Protein AF-A0A5R8P140-F1 (afdb_monomer)

Nearest PDB structures (foldseek):
  8t10-assembly1_D  TM=3.578E-01  e=8.236E-01  Rattus norvegicus
  2fic-assembly3_B  TM=3.566E-01  e=7.784E+00  Homo sapiens
  3g6b-assembly1_B  TM=2.907E-01  e=5.690E+00  Thermotoga maritima
  7a0g-assembly1_III  TM=2.523E-01  e=4.617E+00  Serratia marcescens
  3g67-assembly1_B  TM=2.955E-01  e=6.655E+00  Thermotoga maritima

Mean predicted aligned error: 9.86 Å

Foldseek 3Di:
DPPDDPVRVVLVCLVLVVVLVVLLVVLVVQQPPQDPNDRVNVVSLVVSVVSVVVVCVVCVVVLVVLVCVVVVPPDDDVVSVVLCVLVVQLVVLSVQLVVLSVVVVVVDPVSVVSNVVSSVSNVVSVVVNCVVCVVVNVVSVVSVVCVVDVDD

Solvent-accessible surface area (backbone atoms only — not comparable to full-atom values): 8356 Å² total; per-residue (Å²): 132,88,77,72,50,73,68,54,55,56,58,72,53,40,54,55,59,60,48,52,52,49,44,56,51,50,32,65,76,26,68,84,42,54,72,92,80,45,55,47,25,61,55,46,45,51,54,45,52,52,51,50,51,54,50,48,62,72,40,42,72,57,52,55,52,52,52,50,48,63,73,63,68,59,79,63,57,69,67,59,48,54,50,50,51,46,56,47,50,31,50,52,25,46,51,47,28,52,53,25,45,54,43,33,71,75,66,42,77,76,23,53,67,49,23,54,52,24,45,53,51,27,51,53,35,44,50,54,44,46,65,78,37,42,71,59,51,55,49,36,51,52,55,44,52,46,71,77,48,83,81,129

Structure (mmCIF, N/CA/C/O backbone):
data_AF-A0A5R8P140-F1
#
_entry.id   AF-A0A5R8P140-F1
#
loop_
_atom_site.group_PDB
_atom_site.id
_atom_site.type_symbol
_atom_site.label_atom_id
_atom_site.label_alt_id
_atom_site.label_comp_id
_atom_site.label_asym_id
_atom_site.label_entity_id
_atom_site.label_seq_id
_atom_site.pdbx_PDB_ins_code
_atom_site.Cartn_x
_atom_site.Cartn_y
_atom_site.Cartn_z
_atom_site.occupancy
_atom_site.B_iso_or_equiv
_atom_site.auth_seq_id
_atom_site.auth_comp_id
_atom_site.auth_asym_id
_atom_site.auth_atom_id
_atom_site.pdbx_PDB_model_num
ATOM 1 N N . MET A 1 1 ? -26.861 -23.636 9.616 1.00 37.09 1 MET A N 1
ATOM 2 C CA . MET A 1 1 ? -25.741 -22.761 9.199 1.00 37.09 1 MET A CA 1
ATOM 3 C C . MET A 1 1 ? -25.428 -21.810 10.346 1.00 37.09 1 MET A C 1
ATOM 5 O O . MET A 1 1 ? -26.204 -20.900 10.598 1.00 37.09 1 MET A O 1
ATOM 9 N N . VAL A 1 2 ? -24.368 -22.076 11.116 1.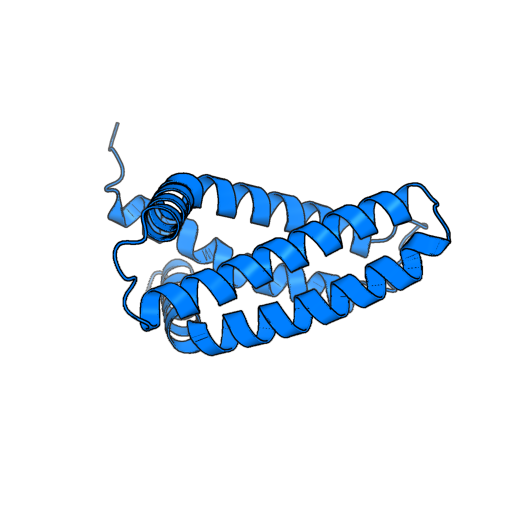00 44.00 2 VAL A N 1
ATOM 10 C CA . VAL A 1 2 ? -23.987 -21.244 12.269 1.00 44.00 2 VAL A CA 1
ATOM 11 C C . VAL A 1 2 ? -23.388 -19.945 11.733 1.00 44.00 2 VAL A C 1
ATOM 13 O O . VAL A 1 2 ? -22.256 -19.919 11.257 1.00 44.00 2 VAL A O 1
ATOM 16 N N . GLY A 1 3 ? -24.186 -18.878 11.726 1.00 42.41 3 GLY A N 1
ATOM 17 C CA . GLY A 1 3 ? -23.737 -17.550 11.328 1.00 42.41 3 GLY A CA 1
ATOM 18 C C . GLY A 1 3 ? -22.690 -17.050 12.316 1.00 42.41 3 GLY A C 1
ATOM 19 O O . GLY A 1 3 ? -23.006 -16.778 13.473 1.00 42.41 3 GLY A O 1
ATOM 20 N N . ASN A 1 4 ? -21.438 -16.940 11.869 1.00 42.34 4 ASN A N 1
ATOM 21 C CA . ASN A 1 4 ? -20.374 -16.359 12.678 1.00 42.34 4 ASN A CA 1
ATOM 22 C C . ASN A 1 4 ? -20.795 -14.959 13.138 1.00 42.34 4 ASN A C 1
ATOM 24 O O . ASN A 1 4 ? -21.086 -14.082 12.322 1.00 42.34 4 ASN A O 1
ATOM 28 N N . SER A 1 5 ? -20.777 -14.737 14.452 1.00 52.22 5 SER A N 1
ATOM 29 C CA . SER A 1 5 ? -20.957 -13.407 15.033 1.00 52.22 5 SER A CA 1
ATOM 30 C C . SER A 1 5 ? -19.984 -12.415 14.369 1.00 52.22 5 SER A C 1
ATOM 32 O O . SER A 1 5 ? -18.820 -12.763 14.145 1.00 52.22 5 SER A O 1
ATOM 34 N N . PRO A 1 6 ? -20.377 -11.156 14.097 1.00 53.34 6 PRO A N 1
ATOM 35 C CA . PRO A 1 6 ? -19.486 -10.146 13.514 1.00 53.34 6 PRO A CA 1
ATOM 36 C C . PRO A 1 6 ? -18.194 -9.927 14.326 1.00 53.34 6 PRO A C 1
ATOM 38 O O . PRO A 1 6 ? -17.186 -9.477 13.779 1.00 53.34 6 PRO A O 1
ATOM 41 N N . LYS A 1 7 ? -18.177 -10.294 15.619 1.00 48.78 7 LYS A N 1
ATOM 42 C CA . LYS A 1 7 ? -16.954 -10.344 16.439 1.00 48.78 7 LYS A CA 1
ATOM 43 C C . LYS A 1 7 ? -16.020 -11.500 16.044 1.00 48.78 7 LYS A C 1
ATOM 45 O O . LYS A 1 7 ? -14.812 -11.290 15.975 1.00 48.78 7 LYS A O 1
ATOM 50 N N . GLN A 1 8 ? -16.558 -12.681 15.735 1.00 50.47 8 GLN A N 1
ATOM 51 C CA . GLN A 1 8 ? -15.793 -13.849 15.278 1.00 50.47 8 GLN A CA 1
ATOM 52 C C . GLN A 1 8 ? -15.241 -13.663 13.857 1.00 50.47 8 GLN A C 1
ATOM 54 O O . GLN A 1 8 ? -14.094 -14.020 13.603 1.00 50.47 8 GLN A O 1
ATOM 59 N N . ALA A 1 9 ? -15.995 -13.022 12.956 1.00 51.31 9 ALA A N 1
ATOM 60 C CA . ALA A 1 9 ? -15.500 -12.659 11.623 1.00 51.31 9 ALA A CA 1
ATOM 61 C C . ALA A 1 9 ? -14.309 -11.678 11.697 1.00 51.31 9 ALA A C 1
ATOM 63 O O . ALA A 1 9 ? -13.293 -11.875 11.032 1.00 51.31 9 ALA A O 1
ATOM 64 N N . LYS A 1 10 ? -14.379 -10.675 12.587 1.00 51.81 10 LYS A N 1
ATOM 65 C CA . LYS A 1 10 ? -13.269 -9.738 12.849 1.00 51.81 10 LYS A CA 1
ATOM 66 C C . LYS A 1 10 ? -12.040 -10.397 13.478 1.00 51.81 10 LYS A C 1
ATOM 68 O O . LYS A 1 10 ? -10.921 -9.977 13.191 1.00 51.81 10 LYS A O 1
ATOM 73 N N . ALA A 1 11 ? -12.232 -11.389 14.348 1.00 54.09 11 ALA A N 1
ATOM 74 C CA . ALA A 1 11 ? -11.133 -12.159 14.929 1.00 54.09 11 ALA A CA 1
ATOM 75 C C . ALA A 1 11 ? -10.435 -13.026 13.865 1.00 54.09 11 ALA A C 1
ATOM 77 O O . ALA A 1 11 ? -9.205 -13.085 13.834 1.00 54.09 11 ALA A O 1
ATOM 78 N N . ARG A 1 12 ? -11.206 -13.603 12.933 1.00 57.53 12 ARG A N 1
ATOM 79 C CA . ARG A 1 12 ? -10.713 -14.441 11.829 1.00 57.53 12 ARG A CA 1
ATOM 80 C C . ARG A 1 12 ? -9.825 -13.725 10.813 1.00 57.53 12 ARG A C 1
ATOM 82 O O . ARG A 1 12 ? -9.076 -14.414 10.142 1.00 57.53 12 ARG A O 1
ATOM 89 N N . LEU A 1 13 ? -9.875 -12.396 10.697 1.00 61.56 13 LEU A N 1
ATOM 90 C CA . LEU A 1 13 ? -8.996 -11.617 9.805 1.00 61.56 13 LEU A CA 1
ATOM 91 C C . LEU A 1 13 ? -7.858 -10.893 10.547 1.00 61.56 13 LEU A C 1
ATOM 93 O O . LEU A 1 13 ? -7.097 -10.141 9.943 1.00 61.56 13 LEU A O 1
ATOM 97 N N . SER A 1 14 ? -7.701 -11.102 11.858 1.00 66.75 14 SER A N 1
ATOM 98 C CA . SER A 1 14 ? -6.637 -10.443 12.632 1.00 66.75 14 SER A CA 1
ATOM 99 C C . SER A 1 14 ? -5.216 -10.840 12.197 1.00 66.75 14 SER A C 1
ATOM 101 O O . SER A 1 14 ? -4.301 -10.033 12.361 1.00 66.75 14 SER A O 1
ATOM 103 N N . TRP A 1 15 ? -5.052 -12.018 11.581 1.00 68.44 15 TRP A N 1
ATOM 104 C CA . TRP A 1 15 ? -3.783 -12.531 11.047 1.00 68.44 15 TRP A CA 1
ATOM 105 C C . TRP A 1 15 ? -3.310 -11.811 9.777 1.00 68.44 15 TRP A C 1
ATOM 107 O O . TRP A 1 15 ? -2.118 -11.821 9.485 1.00 68.44 15 TRP A O 1
ATOM 117 N N . ILE A 1 16 ? -4.207 -11.137 9.048 1.00 74.25 16 ILE A N 1
ATOM 118 C CA . ILE A 1 16 ? -3.854 -10.407 7.821 1.00 74.25 16 ILE A CA 1
ATOM 119 C C . ILE A 1 16 ? -2.861 -9.273 8.117 1.00 74.25 16 ILE A C 1
ATOM 121 O O . ILE A 1 16 ? -1.986 -8.992 7.306 1.00 74.25 16 ILE A O 1
ATOM 125 N N . TYR A 1 17 ? -2.937 -8.654 9.298 1.00 75.06 17 TYR A N 1
ATOM 126 C CA . TYR A 1 17 ? -2.021 -7.579 9.695 1.00 75.06 17 TYR A CA 1
ATOM 127 C C . TYR A 1 17 ? -0.564 -8.053 9.863 1.00 75.06 17 TYR A C 1
ATOM 129 O O . TYR A 1 17 ? 0.309 -7.476 9.214 1.00 75.06 17 TYR A O 1
ATOM 137 N N . PRO A 1 18 ? -0.257 -9.075 10.692 1.00 77.00 18 PRO A N 1
ATOM 138 C CA . PRO A 1 18 ? 1.097 -9.615 10.754 1.00 77.00 18 PRO A CA 1
ATOM 139 C C . PRO A 1 18 ? 1.517 -10.301 9.448 1.00 77.00 18 PRO A C 1
ATOM 141 O O . PRO A 1 18 ? 2.684 -10.204 9.094 1.00 77.00 18 PRO A O 1
ATOM 144 N N . ALA A 1 19 ? 0.599 -10.922 8.696 1.00 79.56 19 ALA A N 1
ATOM 145 C CA . ALA A 1 19 ? 0.926 -11.512 7.396 1.00 79.56 19 ALA A CA 1
ATOM 146 C C . ALA A 1 19 ? 1.382 -10.460 6.374 1.00 79.56 19 ALA A C 1
ATOM 148 O O . ALA A 1 19 ? 2.411 -10.649 5.738 1.00 79.56 19 ALA A O 1
ATOM 149 N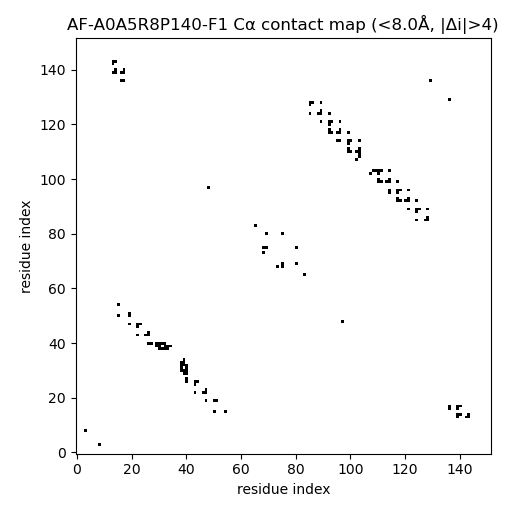 N . MET A 1 20 ? 0.685 -9.322 6.262 1.00 81.31 20 MET A N 1
ATOM 150 C CA . MET A 1 20 ? 1.118 -8.217 5.397 1.00 81.31 20 MET A CA 1
ATOM 151 C C . MET A 1 20 ? 2.473 -7.645 5.827 1.00 81.31 20 MET A C 1
ATOM 153 O O . MET A 1 20 ? 3.286 -7.316 4.972 1.00 81.31 20 MET A O 1
ATOM 157 N N . LEU A 1 21 ? 2.750 -7.562 7.134 1.00 82.44 21 LEU A N 1
ATOM 158 C CA . LEU A 1 21 ? 4.068 -7.144 7.621 1.00 82.44 21 LEU A CA 1
ATOM 159 C C . LEU A 1 21 ? 5.169 -8.122 7.193 1.00 82.44 21 LEU A C 1
ATOM 161 O O . LEU A 1 21 ? 6.210 -7.693 6.709 1.00 82.44 21 LEU A O 1
ATOM 165 N N . VAL A 1 22 ? 4.934 -9.426 7.355 1.00 83.56 22 VAL A N 1
ATOM 166 C CA . VAL A 1 22 ? 5.880 -10.464 6.926 1.00 83.56 22 VAL A CA 1
ATOM 167 C C . VAL A 1 22 ? 6.085 -10.419 5.416 1.00 83.56 22 VAL A C 1
ATOM 169 O O . VAL A 1 22 ? 7.225 -10.494 4.979 1.00 83.56 22 VAL A O 1
ATOM 172 N N . LEU A 1 23 ? 5.020 -10.238 4.630 1.00 82.44 23 LEU A N 1
ATOM 173 C CA . LEU A 1 23 ? 5.111 -10.112 3.175 1.00 82.44 23 LEU A CA 1
ATOM 174 C C . LEU A 1 23 ? 5.950 -8.901 2.762 1.00 82.44 23 LEU A C 1
ATOM 176 O O . LEU A 1 23 ? 6.832 -9.060 1.934 1.00 82.44 23 LEU A O 1
ATOM 180 N N . VAL A 1 24 ? 5.743 -7.728 3.372 1.00 81.38 24 VAL A N 1
ATOM 181 C CA . VAL A 1 24 ? 6.569 -6.535 3.099 1.00 81.38 24 VAL A CA 1
ATOM 182 C C . VAL A 1 24 ? 8.039 -6.791 3.431 1.00 81.38 24 VAL A C 1
ATOM 184 O O . VAL A 1 24 ? 8.914 -6.420 2.658 1.00 81.38 24 VAL A O 1
ATOM 187 N N . LEU A 1 25 ? 8.331 -7.426 4.569 1.00 84.12 25 LEU A N 1
ATOM 188 C CA . LEU A 1 25 ? 9.711 -7.743 4.939 1.00 84.12 25 LEU A CA 1
ATOM 189 C C . LEU A 1 25 ? 10.330 -8.755 3.971 1.00 84.12 25 LEU A C 1
ATOM 191 O O . LEU A 1 25 ? 11.434 -8.528 3.489 1.00 84.12 25 LEU A O 1
ATOM 195 N N . ALA A 1 26 ? 9.618 -9.838 3.659 1.00 80.44 26 ALA A N 1
ATOM 196 C CA . ALA A 1 26 ? 10.070 -10.849 2.710 1.00 80.44 26 ALA A CA 1
ATOM 197 C C . ALA A 1 26 ? 10.352 -10.233 1.334 1.00 80.44 26 ALA A C 1
ATOM 199 O O . ALA A 1 26 ? 11.394 -10.506 0.750 1.00 80.44 26 ALA A O 1
ATOM 200 N N . ASP A 1 27 ? 9.468 -9.356 0.860 1.00 80.00 27 ASP A N 1
ATOM 201 C CA . ASP A 1 27 ? 9.601 -8.675 -0.425 1.00 80.00 27 ASP A CA 1
ATOM 202 C C . ASP A 1 27 ? 10.871 -7.816 -0.508 1.00 80.00 27 ASP A C 1
ATOM 204 O O . ASP A 1 27 ? 11.563 -7.841 -1.522 1.00 80.00 27 ASP A O 1
ATOM 208 N N . LEU A 1 28 ? 11.227 -7.125 0.584 1.00 78.44 28 LEU A N 1
ATOM 209 C CA . LEU A 1 28 ? 12.466 -6.345 0.686 1.00 78.44 28 LEU A CA 1
ATOM 210 C C . LEU A 1 28 ? 13.721 -7.227 0.693 1.00 78.44 28 LEU A C 1
ATOM 212 O O . LEU A 1 28 ? 14.717 -6.875 0.068 1.00 78.44 28 LEU A O 1
ATOM 216 N N . PHE A 1 29 ? 13.688 -8.363 1.394 1.00 79.94 29 PHE A N 1
ATOM 217 C CA . PHE A 1 29 ? 14.824 -9.291 1.450 1.00 79.94 29 PHE A CA 1
ATOM 218 C C . PHE A 1 29 ? 15.053 -10.040 0.129 1.00 79.94 29 PHE A C 1
ATOM 220 O O . PHE A 1 29 ? 16.158 -10.518 -0.114 1.00 79.94 29 PHE A O 1
ATOM 227 N N . LEU A 1 30 ? 14.027 -10.150 -0.719 1.00 78.56 30 LEU A N 1
ATOM 228 C CA . LEU A 1 30 ? 14.056 -10.926 -1.962 1.00 78.56 30 LEU A CA 1
ATOM 229 C C . LEU A 1 30 ? 14.310 -10.072 -3.218 1.00 78.56 30 LEU A C 1
ATOM 231 O O . LEU A 1 30 ? 14.211 -10.599 -4.325 1.00 78.56 30 LEU A O 1
ATOM 235 N N . ILE A 1 31 ? 14.665 -8.789 -3.061 1.00 73.06 31 ILE A N 1
ATOM 236 C CA . ILE A 1 31 ? 14.901 -7.838 -4.167 1.00 73.06 31 ILE A CA 1
ATOM 237 C C . ILE A 1 31 ? 15.894 -8.373 -5.215 1.00 73.06 31 ILE A C 1
ATOM 239 O O . ILE A 1 31 ? 15.628 -8.252 -6.410 1.00 73.06 31 ILE A O 1
ATOM 243 N N . ASP A 1 32 ? 16.979 -9.024 -4.786 1.00 73.88 32 ASP A N 1
ATOM 244 C CA . ASP A 1 32 ? 18.047 -9.510 -5.678 1.00 73.88 32 ASP A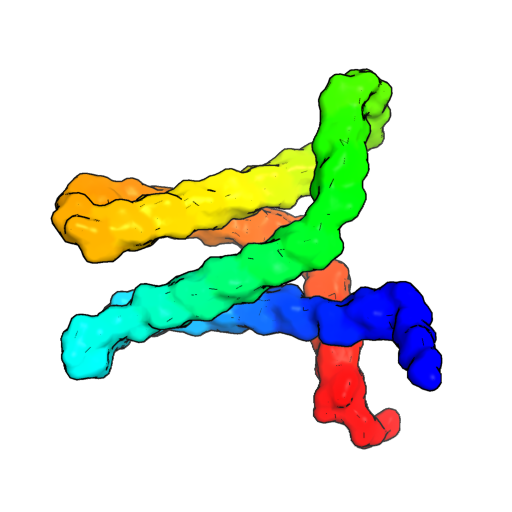 CA 1
ATOM 245 C C . ASP A 1 32 ? 17.972 -11.021 -5.968 1.00 73.88 32 ASP A C 1
ATOM 247 O O . ASP A 1 32 ? 18.872 -11.606 -6.574 1.00 73.88 32 ASP A O 1
ATOM 251 N N . VAL A 1 33 ? 16.897 -11.688 -5.542 1.00 71.62 33 VAL A N 1
ATOM 252 C CA . VAL A 1 33 ? 16.760 -13.141 -5.687 1.00 71.62 33 VAL A CA 1
ATOM 253 C C . VAL A 1 33 ? 16.117 -13.470 -7.037 1.00 71.62 33 VAL A C 1
ATOM 255 O O . VAL A 1 33 ? 14.906 -13.331 -7.224 1.00 71.62 33 VAL A O 1
ATOM 258 N N . LEU A 1 34 ? 16.953 -13.914 -7.986 1.00 64.12 34 LEU A N 1
ATOM 259 C CA . LEU A 1 34 ? 16.567 -14.315 -9.348 1.00 64.12 34 LEU A CA 1
ATOM 260 C C . LEU A 1 34 ? 16.841 -15.813 -9.623 1.00 64.12 34 LEU A C 1
ATOM 262 O O . LEU A 1 34 ? 17.775 -16.162 -10.349 1.00 64.12 34 LEU A O 1
ATOM 266 N N . PRO A 1 35 ? 16.033 -16.737 -9.087 1.00 61.97 35 PRO A N 1
ATOM 267 C CA . PRO A 1 35 ? 16.057 -18.133 -9.491 1.00 61.97 35 PRO A CA 1
ATOM 268 C C . PRO A 1 35 ? 15.480 -18.266 -10.908 1.00 61.97 35 PRO A C 1
ATOM 270 O O . PRO A 1 35 ? 14.320 -17.942 -11.161 1.00 61.97 35 PRO A O 1
ATOM 273 N N . GLY A 1 36 ? 16.299 -18.731 -11.856 1.00 56.75 36 GLY A N 1
ATOM 274 C CA . GLY A 1 36 ? 15.859 -19.008 -13.231 1.00 56.75 36 GLY A CA 1
ATOM 275 C C . GLY A 1 36 ? 15.434 -17.775 -14.041 1.00 56.75 36 GLY A C 1
ATOM 276 O O . GLY A 1 36 ? 14.657 -17.911 -14.979 1.00 56.75 36 GLY A O 1
ATOM 277 N N . GLY A 1 37 ? 15.902 -16.574 -13.674 1.00 59.66 37 GLY A N 1
ATOM 278 C CA . GLY A 1 37 ? 15.575 -15.321 -14.372 1.00 59.66 37 GLY A CA 1
ATOM 279 C C . GLY A 1 37 ? 14.211 -14.716 -14.017 1.00 59.66 37 GLY A C 1
ATOM 280 O O . GLY A 1 37 ? 13.879 -13.638 -14.508 1.00 59.66 37 GLY A O 1
ATOM 281 N N . LEU A 1 38 ? 13.436 -15.362 -13.139 1.00 60.69 38 LEU A N 1
ATOM 282 C CA . LEU A 1 38 ? 12.196 -14.813 -12.598 1.00 60.69 38 LEU A CA 1
ATOM 283 C C . LEU A 1 38 ? 12.494 -14.022 -11.322 1.00 60.69 38 LEU A C 1
ATOM 285 O O . LEU A 1 38 ? 13.102 -14.538 -10.386 1.00 60.69 38 LEU A O 1
ATOM 289 N N . SER A 1 39 ? 12.048 -12.769 -11.268 1.00 76.00 39 SER A N 1
ATOM 290 C CA . SER A 1 39 ? 12.189 -11.950 -10.064 1.00 76.00 39 SER A CA 1
ATOM 291 C C . SER A 1 39 ? 11.214 -12.433 -8.988 1.00 76.00 39 SER A C 1
ATOM 293 O O . SER A 1 39 ? 9.997 -12.282 -9.125 1.00 76.00 39 SER A O 1
ATOM 295 N N . VAL A 1 40 ? 11.738 -13.009 -7.900 1.00 78.44 40 VAL A N 1
ATOM 296 C CA . VAL A 1 40 ? 10.913 -13.439 -6.755 1.00 78.44 40 VAL A CA 1
ATOM 297 C C . VAL A 1 40 ? 10.222 -12.242 -6.106 1.00 78.44 40 VAL A C 1
ATOM 299 O O . VAL A 1 40 ? 9.066 -12.356 -5.703 1.00 78.44 40 VAL A O 1
ATOM 302 N N . HIS A 1 41 ? 10.880 -11.084 -6.087 1.00 80.62 41 HIS A N 1
ATOM 303 C CA . HIS A 1 41 ? 10.299 -9.811 -5.667 1.00 80.62 41 HIS A CA 1
ATOM 304 C C . HIS A 1 41 ? 8.993 -9.489 -6.414 1.00 80.62 41 HIS A C 1
ATOM 306 O O . HIS A 1 41 ? 7.985 -9.156 -5.803 1.00 80.62 41 HIS A O 1
ATOM 312 N N . SER A 1 42 ? 8.932 -9.697 -7.734 1.00 77.31 42 SER A N 1
ATOM 313 C CA . SER A 1 42 ? 7.686 -9.474 -8.484 1.00 77.31 42 SER A CA 1
ATOM 314 C C . SER A 1 42 ? 6.555 -10.427 -8.068 1.00 77.31 42 SER A C 1
ATOM 316 O O . SER A 1 42 ? 5.397 -10.010 -7.994 1.00 77.31 42 SER A O 1
ATOM 318 N N . LEU A 1 43 ? 6.868 -11.691 -7.757 1.00 80.88 43 LEU A N 1
ATOM 319 C CA . LEU A 1 43 ? 5.875 -12.667 -7.288 1.00 80.88 43 LEU A CA 1
ATOM 320 C C . LEU A 1 43 ? 5.362 -12.329 -5.884 1.00 80.88 43 LEU A C 1
ATOM 322 O O . LEU A 1 43 ? 4.152 -12.332 -5.648 1.00 80.88 43 LEU A O 1
ATOM 326 N N . VAL A 1 44 ? 6.269 -12.022 -4.955 1.00 80.88 44 VAL A N 1
ATOM 327 C CA . VAL A 1 44 ? 5.917 -11.656 -3.576 1.00 80.88 44 VAL A CA 1
ATOM 328 C C . VAL A 1 44 ? 5.144 -10.339 -3.556 1.00 80.88 44 VAL A C 1
ATOM 330 O O . VAL A 1 44 ? 4.104 -10.258 -2.894 1.00 80.88 44 VAL A O 1
ATOM 333 N N . GLY A 1 45 ? 5.556 -9.360 -4.362 1.00 81.44 45 GLY A N 1
ATOM 334 C CA . GLY A 1 45 ? 4.813 -8.132 -4.613 1.00 81.44 45 GLY A CA 1
ATOM 335 C C . GLY A 1 45 ? 3.377 -8.397 -5.079 1.00 81.44 45 GLY A C 1
ATOM 336 O O . GLY A 1 45 ? 2.441 -7.819 -4.529 1.00 81.44 45 GLY A O 1
ATOM 337 N N . LEU A 1 46 ? 3.151 -9.328 -6.012 1.00 84.06 46 LEU A N 1
ATOM 338 C CA . LEU A 1 46 ? 1.800 -9.677 -6.483 1.00 84.06 46 LEU A CA 1
ATOM 339 C C . LEU A 1 46 ? 0.915 -10.260 -5.364 1.00 84.06 46 LEU A C 1
ATOM 341 O O . LEU A 1 46 ? -0.269 -9.915 -5.235 1.00 84.06 46 LEU A O 1
ATOM 345 N N . VAL A 1 47 ? 1.493 -11.121 -4.522 1.00 85.75 47 VAL A N 1
ATOM 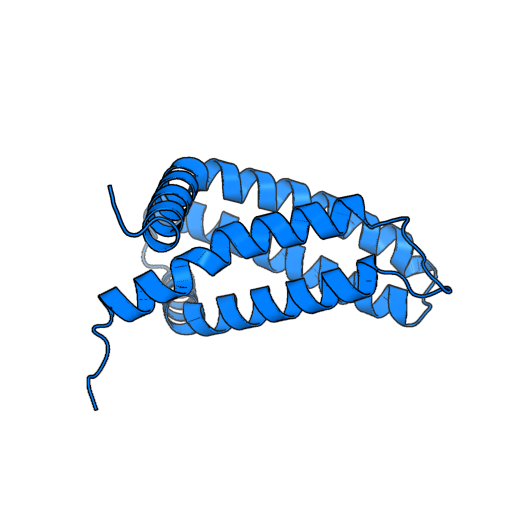346 C CA . VAL A 1 47 ? 0.815 -11.683 -3.343 1.00 85.75 47 VAL A CA 1
ATOM 347 C C . VAL A 1 47 ? 0.479 -10.578 -2.342 1.00 85.75 47 VAL A C 1
ATOM 349 O O . VAL A 1 47 ? -0.644 -10.529 -1.832 1.00 85.75 47 VAL A O 1
ATOM 352 N N . LEU A 1 48 ? 1.412 -9.653 -2.098 1.00 81.25 48 LEU A N 1
ATOM 353 C CA . LEU A 1 48 ? 1.199 -8.497 -1.231 1.00 81.25 48 LEU A CA 1
ATOM 354 C C . LEU A 1 48 ? 0.064 -7.607 -1.754 1.00 81.25 48 LEU A C 1
ATOM 356 O O . LEU A 1 48 ? -0.835 -7.262 -0.986 1.00 81.25 48 LEU A O 1
ATOM 360 N N . VAL A 1 49 ? 0.048 -7.286 -3.050 1.00 82.75 49 VAL A N 1
ATOM 361 C CA . VAL A 1 49 ? -1.022 -6.494 -3.681 1.00 82.75 49 VAL A CA 1
ATOM 362 C C . VAL A 1 49 ? -2.380 -7.160 -3.502 1.00 82.75 49 VAL A C 1
ATOM 364 O O . VAL A 1 49 ? -3.347 -6.501 -3.116 1.00 82.75 49 VAL A O 1
ATOM 367 N N . SER A 1 50 ? -2.448 -8.473 -3.708 1.00 83.56 50 SER A N 1
ATOM 368 C CA . SER A 1 50 ? -3.677 -9.247 -3.528 1.00 83.56 50 SER A CA 1
ATOM 369 C C . SER A 1 50 ? -4.160 -9.214 -2.072 1.00 83.56 50 SER A C 1
ATOM 371 O O . SER A 1 50 ? -5.340 -8.972 -1.808 1.00 83.56 50 SER A O 1
ATOM 373 N N . ALA A 1 51 ? -3.248 -9.376 -1.108 1.00 81.25 51 ALA A N 1
ATOM 374 C CA . ALA A 1 51 ? -3.562 -9.291 0.318 1.00 81.25 51 ALA A CA 1
ATOM 375 C C . ALA A 1 51 ? -4.053 -7.889 0.723 1.00 81.25 51 ALA A C 1
ATOM 377 O O . ALA A 1 51 ? -5.038 -7.765 1.458 1.00 81.25 51 ALA A O 1
ATOM 378 N N . VAL A 1 52 ? -3.418 -6.832 0.206 1.00 80.94 52 VAL A N 1
ATOM 379 C CA . VAL A 1 52 ? -3.833 -5.439 0.425 1.00 80.94 52 VAL A CA 1
ATOM 380 C C . VAL A 1 52 ? -5.210 -5.182 -0.189 1.00 80.94 52 VAL A C 1
ATOM 382 O O . VAL A 1 52 ? -6.062 -4.588 0.470 1.00 80.94 52 VAL A O 1
ATOM 385 N N . ALA A 1 53 ? -5.479 -5.662 -1.404 1.00 81.00 53 ALA A N 1
ATOM 386 C CA . ALA A 1 53 ? -6.779 -5.508 -2.054 1.00 81.00 53 ALA A CA 1
ATOM 387 C C . ALA A 1 53 ? -7.905 -6.169 -1.241 1.00 81.00 53 ALA A C 1
ATOM 389 O O . ALA A 1 53 ? -8.930 -5.536 -0.971 1.00 81.00 53 ALA A O 1
ATOM 390 N N . LEU A 1 54 ? -7.690 -7.402 -0.770 1.00 81.75 54 LEU A N 1
ATOM 391 C CA . LEU A 1 54 ? -8.625 -8.098 0.119 1.00 81.75 54 LEU A CA 1
ATOM 392 C C . LEU A 1 54 ? -8.829 -7.338 1.435 1.00 81.75 54 LEU A C 1
ATOM 394 O O . LEU A 1 54 ? -9.962 -7.192 1.902 1.00 81.75 54 LEU A O 1
ATOM 398 N N . HIS A 1 55 ? -7.750 -6.802 2.010 1.00 80.75 55 HIS A N 1
ATOM 399 C CA . HIS A 1 55 ? -7.824 -5.987 3.216 1.00 80.75 55 HIS A CA 1
ATOM 400 C C . HIS A 1 55 ? -8.674 -4.726 3.006 1.00 80.75 55 HIS A C 1
ATOM 402 O O . HIS A 1 55 ? -9.559 -4.426 3.810 1.00 80.75 55 HIS A O 1
ATOM 408 N N . LEU A 1 56 ? -8.459 -4.000 1.909 1.00 79.38 56 LEU A N 1
ATOM 409 C CA . LEU A 1 56 ? -9.233 -2.805 1.576 1.00 79.38 56 LEU A CA 1
ATOM 410 C C . LEU A 1 56 ? -10.702 -3.138 1.299 1.00 79.38 56 LEU A C 1
ATOM 412 O O . LEU A 1 56 ? -11.587 -2.393 1.726 1.00 79.38 56 LEU A O 1
ATOM 416 N N . PHE A 1 57 ? -10.977 -4.271 0.649 1.00 81.38 57 PHE A N 1
ATOM 417 C CA . PHE A 1 57 ? -12.338 -4.735 0.399 1.00 81.38 57 PHE A CA 1
ATOM 418 C C . PHE A 1 57 ? -13.096 -5.040 1.699 1.00 81.38 57 PHE A C 1
ATOM 420 O O . PHE A 1 57 ? -14.260 -4.651 1.839 1.00 81.38 57 PHE A O 1
ATOM 427 N N . ASP A 1 58 ? -12.443 -5.667 2.680 1.00 77.69 58 ASP A N 1
ATOM 428 C CA . ASP A 1 58 ? -13.002 -5.873 4.024 1.00 77.69 58 ASP A CA 1
ATOM 429 C C . ASP A 1 58 ? -13.250 -4.531 4.742 1.00 77.69 58 ASP A C 1
ATOM 431 O O . ASP A 1 58 ? -14.299 -4.304 5.353 1.00 77.69 58 ASP A O 1
ATOM 435 N N . GLN A 1 59 ? -12.334 -3.572 4.584 1.00 76.25 59 GLN A N 1
ATOM 436 C CA . GLN A 1 59 ? -12.431 -2.250 5.207 1.00 76.25 59 GLN A CA 1
ATOM 437 C C . GLN A 1 59 ? -13.319 -1.246 4.444 1.00 76.25 59 GLN A C 1
ATOM 439 O O . GLN A 1 59 ? -13.545 -0.140 4.947 1.00 76.25 59 GLN A O 1
ATOM 444 N N . ARG A 1 60 ? -13.906 -1.599 3.289 1.00 79.75 60 ARG A N 1
ATOM 445 C CA . ARG A 1 60 ? -14.666 -0.676 2.408 1.00 79.75 60 ARG A CA 1
ATOM 446 C C . ARG A 1 60 ? -15.766 0.115 3.123 1.00 79.75 60 ARG A C 1
ATOM 448 O O . ARG A 1 60 ? -15.971 1.309 2.886 1.00 79.75 60 ARG A O 1
ATOM 455 N N . ALA A 1 61 ? -16.470 -0.529 4.055 1.00 76.62 61 ALA A N 1
ATOM 456 C CA . ALA A 1 61 ? -17.543 0.099 4.821 1.00 76.62 61 ALA A CA 1
ATOM 457 C C . ALA A 1 61 ? -17.006 1.107 5.849 1.00 76.62 61 ALA A C 1
ATOM 459 O O . ALA A 1 61 ? -17.686 2.073 6.191 1.00 76.62 61 ALA A O 1
ATOM 460 N N . TRP A 1 62 ? -15.805 0.888 6.384 1.00 74.12 62 TRP A N 1
ATOM 461 C CA . TRP A 1 62 ? -15.133 1.854 7.250 1.00 74.12 62 TRP A CA 1
ATOM 462 C C . TRP A 1 62 ? -14.572 3.020 6.431 1.00 74.12 62 TRP A C 1
ATOM 464 O O . TRP A 1 62 ? -14.847 4.169 6.772 1.00 74.12 62 TRP A O 1
ATOM 474 N N . ILE A 1 63 ? -13.899 2.732 5.312 1.00 77.81 63 ILE A N 1
ATOM 475 C CA . ILE A 1 63 ? -13.338 3.741 4.402 1.00 77.81 63 ILE A CA 1
ATOM 476 C C . ILE A 1 63 ? -14.436 4.700 3.934 1.00 77.81 63 ILE A C 1
ATOM 478 O O . ILE A 1 63 ? -14.323 5.906 4.135 1.00 77.81 63 ILE A O 1
ATOM 482 N N . SER A 1 64 ? -15.550 4.181 3.406 1.00 80.38 64 SER A N 1
ATOM 483 C CA . SER A 1 64 ? -16.646 5.027 2.910 1.00 80.38 64 SER A CA 1
ATOM 484 C C . SER A 1 64 ? -17.283 5.897 3.999 1.00 80.38 64 SER A C 1
ATOM 486 O O . SER A 1 64 ? -17.695 7.025 3.726 1.00 80.38 64 SER A O 1
ATOM 488 N N . ARG A 1 65 ? -17.351 5.415 5.248 1.00 78.00 65 ARG A N 1
ATOM 489 C CA . ARG A 1 65 ? -17.833 6.206 6.391 1.00 78.00 65 ARG A CA 1
ATOM 490 C C . ARG A 1 65 ? -16.844 7.302 6.776 1.00 78.00 65 ARG A C 1
ATOM 492 O O . ARG A 1 65 ? -17.268 8.419 7.066 1.00 78.00 65 ARG A O 1
ATOM 499 N N . THR A 1 66 ? -15.549 7.004 6.767 1.00 73.31 66 THR A N 1
ATOM 500 C CA . THR A 1 66 ? -14.486 7.972 7.061 1.00 73.31 66 THR A CA 1
ATOM 501 C C . THR A 1 66 ? -14.420 9.060 5.989 1.00 73.31 66 THR A C 1
ATOM 503 O O . THR A 1 66 ? -14.405 10.239 6.336 1.00 73.31 66 THR A O 1
ATOM 506 N N . VAL A 1 67 ? -14.485 8.687 4.707 1.00 78.06 67 VAL A N 1
ATOM 507 C CA . VAL A 1 67 ? -14.513 9.620 3.568 1.00 78.06 67 VAL A CA 1
ATOM 508 C C . VAL A 1 67 ? -15.742 10.521 3.626 1.00 78.06 67 VAL A C 1
ATOM 510 O O . VAL A 1 67 ? -15.602 11.738 3.559 1.00 78.06 67 VAL A O 1
ATOM 513 N N . ARG A 1 68 ? -16.942 9.963 3.846 1.00 78.56 68 ARG A N 1
ATOM 514 C CA . ARG A 1 68 ? -18.158 10.778 4.008 1.00 78.56 68 ARG A CA 1
ATOM 515 C C . ARG A 1 68 ? -18.024 11.780 5.152 1.00 78.56 68 ARG A C 1
ATOM 517 O O . ARG A 1 68 ? -18.337 12.947 4.970 1.00 78.56 68 ARG A O 1
ATOM 524 N N . ARG A 1 69 ? -17.496 11.365 6.309 1.00 71.50 69 ARG A N 1
ATOM 525 C CA . ARG A 1 69 ? -17.266 12.271 7.451 1.00 71.50 69 ARG A CA 1
ATOM 526 C C . ARG A 1 69 ? -16.242 13.369 7.145 1.00 71.50 69 ARG A C 1
ATOM 528 O O . ARG A 1 69 ? -16.419 14.483 7.622 1.00 71.50 69 ARG A O 1
ATOM 535 N N . LEU A 1 70 ? -15.201 13.062 6.368 1.00 69.56 70 LEU A N 1
ATOM 536 C CA . LEU A 1 70 ? -14.208 14.035 5.888 1.00 69.56 70 LEU A CA 1
ATOM 537 C C . LEU A 1 70 ? -14.837 15.067 4.951 1.00 69.56 70 LEU A C 1
ATOM 539 O O . LEU A 1 70 ? -14.618 16.263 5.130 1.00 69.56 70 LEU A O 1
ATOM 543 N N . LEU A 1 71 ? -15.652 14.611 4.001 1.00 71.75 71 LEU A N 1
ATOM 544 C CA . LEU A 1 71 ? -16.316 15.466 3.017 1.00 71.75 71 LEU A CA 1
ATOM 545 C C . LEU A 1 71 ? -17.434 16.319 3.629 1.00 71.75 71 LEU A C 1
ATOM 547 O O . LEU A 1 71 ? -17.623 17.461 3.223 1.00 71.75 71 LEU A O 1
ATOM 551 N N . SER A 1 72 ? -18.144 15.818 4.643 1.00 71.06 72 SER A N 1
ATOM 552 C CA . SER A 1 72 ? -19.283 16.521 5.249 1.00 71.06 72 SER A CA 1
ATOM 553 C C . SER A 1 72 ? -18.921 17.743 6.110 1.00 71.06 72 SER A C 1
ATOM 555 O O . SER A 1 72 ? -19.821 18.287 6.742 1.00 71.06 72 SER A O 1
ATOM 557 N N . ARG A 1 73 ? -17.648 18.173 6.187 1.00 58.41 73 ARG A N 1
ATOM 558 C CA . ARG A 1 73 ? -17.145 19.349 6.946 1.00 58.41 73 ARG A CA 1
ATOM 559 C C . ARG A 1 73 ? -17.559 19.461 8.430 1.00 58.41 73 ARG A C 1
ATOM 561 O O . ARG A 1 73 ? -17.100 20.374 9.110 1.00 58.41 73 ARG A O 1
ATOM 568 N N . ARG A 1 74 ? -18.349 18.532 8.985 1.00 57.50 74 ARG A N 1
ATOM 569 C CA . ARG A 1 74 ? -18.631 18.420 10.423 1.00 57.50 74 ARG A CA 1
ATOM 570 C C . ARG A 1 74 ? -17.313 18.104 11.114 1.00 57.50 74 ARG A C 1
ATOM 572 O O . ARG A 1 74 ? -16.789 17.006 10.942 1.00 57.50 74 ARG A O 1
ATOM 579 N N . GLY A 1 75 ? -16.769 19.093 11.821 1.00 52.81 75 GLY A N 1
ATOM 580 C CA . GLY A 1 75 ? -15.429 19.089 12.402 1.00 52.81 75 GLY A CA 1
ATOM 581 C C . GLY A 1 75 ? -15.011 17.720 12.929 1.00 52.81 75 GLY A C 1
ATOM 582 O O . GLY A 1 75 ? -15.443 17.275 13.989 1.00 52.81 75 GLY A O 1
ATOM 583 N N . LEU A 1 76 ? -14.154 17.036 12.172 1.00 58.84 76 LEU A N 1
ATOM 584 C CA . LEU A 1 76 ? -13.542 15.805 12.639 1.00 58.84 76 LEU A CA 1
ATOM 585 C C . LEU A 1 76 ? -1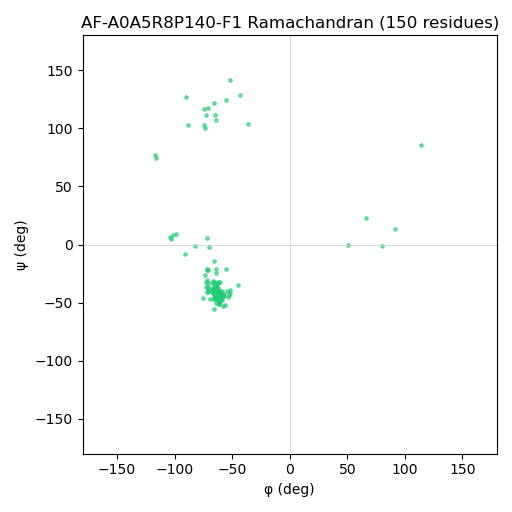2.635 16.151 13.809 1.00 58.84 76 LEU A C 1
ATOM 587 O O . LEU A 1 76 ? -11.681 16.921 13.660 1.00 58.84 76 LEU A O 1
ATOM 591 N N . HIS A 1 77 ? -12.920 15.535 14.955 1.00 66.19 77 HIS A N 1
ATOM 592 C CA . HIS A 1 77 ? -12.042 15.546 16.115 1.00 66.19 77 HIS A CA 1
ATOM 593 C C . HIS A 1 77 ? -10.595 15.319 15.640 1.00 66.19 77 HIS A C 1
ATOM 595 O O . HIS A 1 77 ? -10.355 14.386 14.866 1.00 66.19 77 HIS A O 1
ATOM 601 N N . LYS A 1 78 ? -9.637 16.173 16.047 1.00 67.81 78 LYS A N 1
ATOM 602 C CA . LYS A 1 78 ? -8.245 16.194 15.525 1.00 67.81 78 LYS A CA 1
ATOM 603 C C . LYS A 1 78 ? -7.622 14.792 15.416 1.00 67.81 78 LYS A C 1
ATOM 605 O O . LYS A 1 78 ? -6.885 14.515 14.471 1.00 67.81 78 LYS A O 1
ATOM 610 N N . ALA A 1 79 ? -7.958 13.903 16.352 1.00 63.19 79 ALA A N 1
ATOM 611 C CA . ALA A 1 79 ? -7.535 12.506 16.363 1.00 63.19 79 ALA A CA 1
ATOM 612 C C . ALA A 1 79 ? -7.991 11.707 15.124 1.00 63.19 79 ALA A C 1
ATOM 614 O O . ALA A 1 79 ? -7.184 11.005 14.522 1.00 63.19 79 ALA A O 1
ATOM 615 N N . VAL A 1 80 ? -9.252 11.837 14.698 1.00 64.75 80 VAL A N 1
ATOM 616 C CA . VAL A 1 80 ? -9.793 11.102 13.541 1.00 64.75 80 VAL A CA 1
ATOM 617 C C . VAL A 1 80 ? -9.202 11.630 12.236 1.00 64.75 80 VAL A C 1
ATOM 619 O O . VAL A 1 80 ? -8.877 10.844 11.351 1.00 64.75 80 VAL A O 1
ATOM 622 N N . ARG A 1 81 ? -8.974 12.947 12.139 1.00 69.50 81 ARG A N 1
ATOM 623 C CA . ARG A 1 81 ? -8.294 13.547 10.983 1.00 69.50 81 ARG A CA 1
ATOM 624 C C . ARG A 1 81 ? -6.856 13.043 10.850 1.00 69.50 81 ARG A C 1
ATOM 626 O O . ARG A 1 81 ? -6.445 12.680 9.758 1.00 69.50 81 ARG A O 1
ATOM 633 N N . ARG A 1 82 ? -6.109 12.961 11.958 1.00 72.50 82 ARG A N 1
ATOM 634 C CA . ARG A 1 82 ? -4.729 12.446 11.959 1.00 72.50 82 ARG A CA 1
ATOM 635 C C . ARG A 1 82 ? -4.659 10.976 11.532 1.00 72.50 82 ARG A C 1
ATOM 637 O O . ARG A 1 82 ? -3.776 10.616 10.763 1.00 72.50 82 ARG A O 1
ATOM 644 N N . VAL A 1 83 ? -5.597 10.148 11.996 1.00 72.12 83 VAL A N 1
ATOM 645 C CA . VAL A 1 83 ? -5.700 8.738 11.577 1.00 72.12 83 VAL A CA 1
ATOM 646 C C . VAL A 1 83 ? -6.053 8.636 10.093 1.00 72.12 83 VAL A C 1
ATOM 648 O O . VAL A 1 83 ? -5.377 7.919 9.368 1.00 72.12 83 VAL A O 1
ATOM 651 N N . GLY A 1 84 ? -7.043 9.404 9.626 1.00 73.12 84 GLY A N 1
ATOM 652 C CA . GLY A 1 84 ? -7.442 9.417 8.217 1.00 73.12 84 GLY A CA 1
ATOM 653 C C . GLY A 1 84 ? -6.325 9.868 7.274 1.00 73.12 84 GLY A C 1
ATOM 654 O O . GLY A 1 84 ? -6.127 9.241 6.241 1.00 73.12 84 GLY A O 1
ATOM 655 N N . VAL A 1 85 ? -5.555 10.898 7.645 1.00 76.12 85 VAL A N 1
ATOM 656 C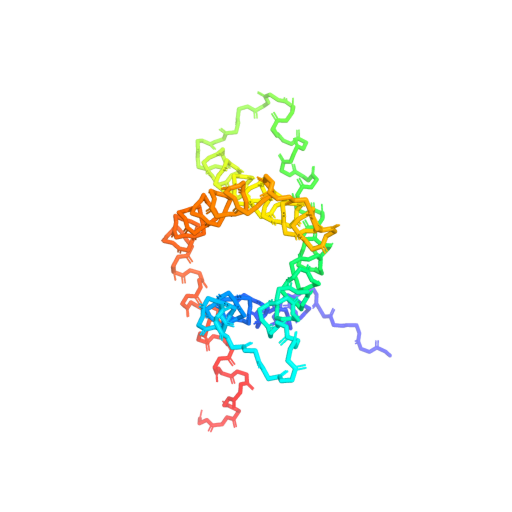 CA . VAL A 1 85 ? -4.399 11.362 6.856 1.00 76.12 85 VAL A CA 1
ATOM 657 C C . VAL A 1 85 ? -3.315 10.293 6.793 1.00 76.12 85 VAL A C 1
ATOM 659 O O . VAL A 1 85 ? -2.839 9.999 5.708 1.00 76.12 85 VAL A O 1
ATOM 662 N N . ARG A 1 86 ? -2.954 9.682 7.925 1.00 80.69 86 ARG A N 1
ATOM 663 C CA . ARG A 1 86 ? -1.912 8.646 7.987 1.00 80.69 86 ARG A CA 1
ATOM 664 C C . ARG A 1 86 ? -2.285 7.392 7.193 1.00 80.69 86 ARG A C 1
ATOM 666 O O . ARG A 1 86 ? -1.453 6.824 6.491 1.00 80.69 86 ARG A O 1
ATOM 673 N N . ASP A 1 87 ? -3.525 6.937 7.333 1.00 79.31 87 ASP A N 1
ATOM 674 C CA . ASP A 1 87 ? -4.007 5.740 6.644 1.00 79.31 87 ASP A CA 1
ATOM 675 C C . ASP A 1 87 ? -4.208 6.034 5.143 1.00 79.31 87 ASP A C 1
ATOM 677 O O . ASP A 1 87 ? -3.869 5.207 4.300 1.00 79.31 87 ASP A O 1
ATOM 681 N N . GLY A 1 88 ? -4.659 7.247 4.800 1.00 80.62 88 GLY A N 1
ATOM 682 C CA . GLY A 1 88 ? -4.752 7.727 3.421 1.00 80.62 88 GLY A CA 1
ATOM 683 C C . GLY A 1 88 ? -3.389 7.901 2.750 1.00 80.62 88 GLY A C 1
ATOM 684 O O . GLY A 1 88 ? -3.223 7.485 1.609 1.00 80.62 88 GLY A O 1
ATOM 685 N N . SER A 1 89 ? -2.388 8.442 3.451 1.00 83.00 89 SER A N 1
ATOM 686 C CA . SER A 1 89 ? -1.030 8.583 2.915 1.00 83.00 89 SER A CA 1
ATOM 687 C C . SER A 1 89 ? -0.384 7.230 2.639 1.00 83.00 89 SER A C 1
ATOM 689 O O . SER A 1 89 ? 0.263 7.078 1.610 1.00 83.00 89 SER A O 1
ATOM 691 N N . LEU A 1 90 ? -0.599 6.238 3.513 1.00 85.75 90 LEU A N 1
ATOM 692 C CA . LEU A 1 90 ? -0.127 4.873 3.276 1.00 85.75 90 LEU A CA 1
ATOM 693 C C . LEU A 1 90 ? -0.806 4.256 2.048 1.00 85.75 90 LEU A C 1
ATOM 695 O O . LEU A 1 90 ? -0.142 3.620 1.236 1.00 85.75 90 LEU A O 1
ATOM 699 N N . LEU A 1 91 ? -2.116 4.469 1.891 1.00 84.44 91 LEU A N 1
ATOM 700 C CA . LEU A 1 91 ? -2.855 3.987 0.726 1.00 84.44 91 LEU A CA 1
ATOM 701 C C . LEU A 1 91 ? -2.334 4.613 -0.574 1.00 84.44 91 LEU A C 1
ATOM 703 O O . LEU A 1 91 ? -2.102 3.895 -1.540 1.00 84.44 91 LEU A O 1
ATOM 707 N N . ILE A 1 92 ? -2.122 5.931 -0.592 1.00 84.69 92 ILE A N 1
ATOM 708 C CA . ILE A 1 92 ? -1.593 6.647 -1.761 1.00 84.69 92 ILE A CA 1
ATOM 709 C C . ILE A 1 92 ? -0.183 6.156 -2.097 1.00 84.69 92 ILE A C 1
ATOM 711 O O . ILE A 1 92 ? 0.090 5.854 -3.256 1.00 84.69 92 ILE A O 1
ATOM 715 N N . ALA A 1 93 ? 0.693 6.028 -1.097 1.00 86.75 93 ALA A N 1
ATOM 716 C CA . ALA A 1 93 ? 2.047 5.521 -1.302 1.00 86.75 93 ALA A CA 1
ATOM 717 C C . ALA A 1 93 ? 2.042 4.075 -1.827 1.00 86.75 93 ALA A C 1
ATOM 719 O O . ALA A 1 93 ? 2.780 3.758 -2.754 1.00 86.75 93 ALA A O 1
ATOM 720 N N . GLY A 1 94 ? 1.164 3.218 -1.294 1.00 86.12 94 GLY A N 1
ATOM 721 C CA . GLY A 1 94 ? 0.989 1.848 -1.775 1.00 86.12 94 GLY A CA 1
ATOM 722 C C . GLY A 1 94 ? 0.480 1.790 -3.217 1.00 86.12 94 GLY A C 1
ATOM 723 O O . GLY A 1 94 ? 1.020 1.044 -4.024 1.00 86.12 94 GLY A O 1
ATOM 724 N N . LEU A 1 95 ? -0.506 2.614 -3.582 1.00 87.25 95 LEU A N 1
ATOM 725 C CA . LEU A 1 95 ? -0.991 2.699 -4.964 1.00 87.25 95 LEU A CA 1
ATOM 726 C C .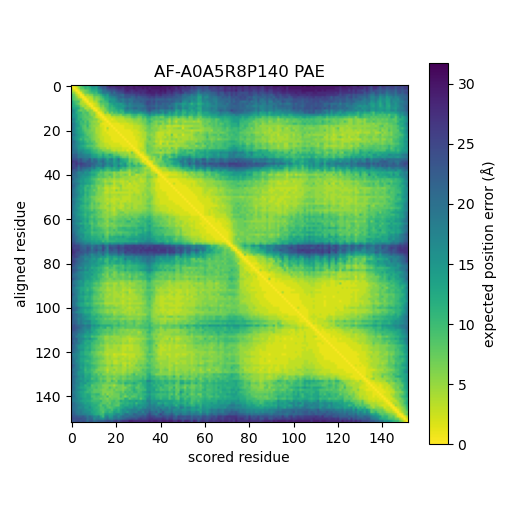 LEU A 1 95 ? 0.106 3.176 -5.921 1.00 87.25 95 LEU A C 1
ATOM 728 O O . LEU A 1 95 ? 0.282 2.584 -6.983 1.00 87.25 95 LEU A O 1
ATOM 732 N N . ALA A 1 96 ? 0.870 4.201 -5.537 1.00 87.56 96 ALA A N 1
ATOM 733 C CA . ALA A 1 96 ? 2.003 4.675 -6.326 1.00 87.56 96 ALA A CA 1
ATOM 734 C C . ALA A 1 96 ? 3.055 3.572 -6.520 1.00 87.56 96 ALA A C 1
ATOM 736 O O . ALA A 1 96 ? 3.553 3.392 -7.631 1.00 87.56 96 ALA A O 1
ATOM 737 N N . LEU A 1 97 ? 3.349 2.790 -5.476 1.00 88.00 97 LEU A N 1
ATOM 738 C CA . LEU A 1 97 ? 4.279 1.662 -5.546 1.00 88.00 97 LEU A CA 1
ATOM 739 C C . LEU A 1 97 ? 3.805 0.583 -6.531 1.00 88.00 97 LEU A C 1
ATOM 741 O O . LEU A 1 97 ? 4.587 0.120 -7.357 1.00 88.00 97 LEU A O 1
ATOM 745 N N . ILE A 1 98 ? 2.517 0.235 -6.496 1.00 87.38 98 ILE A N 1
ATOM 746 C CA . ILE A 1 98 ? 1.918 -0.753 -7.407 1.00 87.38 98 ILE A CA 1
ATOM 747 C C . ILE A 1 98 ? 1.978 -0.267 -8.852 1.00 87.38 98 ILE A C 1
ATOM 749 O O . ILE A 1 98 ? 2.438 -0.991 -9.730 1.00 87.38 98 ILE A O 1
ATOM 753 N N . VAL A 1 99 ? 1.530 0.966 -9.102 1.00 89.19 99 VAL A N 1
ATOM 754 C CA . VAL A 1 99 ? 1.506 1.539 -10.453 1.00 89.19 99 VAL A CA 1
ATOM 755 C C . VAL A 1 99 ? 2.920 1.614 -11.020 1.00 89.19 99 VAL A C 1
ATOM 757 O O . VAL A 1 99 ? 3.159 1.148 -12.129 1.00 89.19 99 VAL A O 1
ATOM 760 N N . THR A 1 100 ? 3.876 2.140 -10.253 1.00 89.06 100 THR A N 1
ATOM 761 C CA . THR A 1 100 ? 5.275 2.226 -10.699 1.00 89.06 100 THR A CA 1
ATOM 762 C C . THR A 1 100 ? 5.903 0.851 -10.920 1.00 89.06 100 THR A C 1
ATOM 764 O O . THR A 1 100 ? 6.635 0.687 -11.891 1.00 89.06 100 THR A O 1
ATOM 767 N N . GLY A 1 101 ? 5.564 -0.150 -10.099 1.00 85.12 101 GLY A N 1
ATOM 768 C CA . GLY A 1 101 ? 6.024 -1.531 -10.270 1.00 85.12 101 GLY A CA 1
ATOM 769 C C . GLY A 1 101 ? 5.484 -2.183 -11.545 1.00 85.12 101 GLY A C 1
ATOM 770 O O . GLY A 1 101 ? 6.244 -2.796 -12.288 1.00 85.12 101 GLY A O 1
ATOM 771 N N . LEU A 1 102 ? 4.199 -1.988 -11.861 1.00 86.69 102 LEU A N 1
ATOM 772 C CA . LEU A 1 102 ? 3.597 -2.475 -13.111 1.00 86.69 102 LEU A CA 1
ATOM 773 C C . LEU A 1 102 ? 4.217 -1.806 -14.344 1.00 86.69 102 LEU A C 1
ATOM 775 O O . LEU A 1 102 ? 4.513 -2.475 -15.332 1.00 86.69 102 LEU A O 1
ATOM 779 N N . VAL A 1 103 ? 4.454 -0.494 -14.281 1.00 87.12 103 VAL A N 1
ATOM 780 C CA . VAL A 1 103 ? 5.086 0.254 -15.377 1.00 87.12 103 VAL A CA 1
ATOM 781 C C . VAL A 1 103 ? 6.542 -0.190 -15.565 1.00 87.12 103 VAL A C 1
ATOM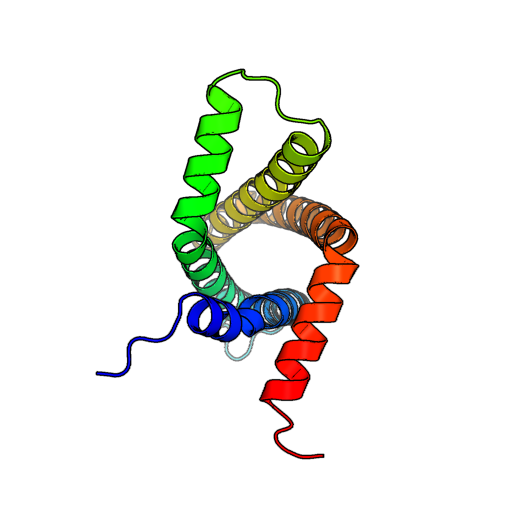 783 O O . VAL A 1 103 ? 6.984 -0.386 -16.697 1.00 87.12 103 VAL A O 1
ATOM 786 N N . GLN A 1 104 ? 7.274 -0.451 -14.479 1.00 86.38 104 GLN A N 1
ATOM 787 C CA . GLN A 1 104 ? 8.610 -1.047 -14.552 1.00 86.38 104 GLN A CA 1
ATOM 788 C C . GLN A 1 104 ? 8.571 -2.449 -15.162 1.00 86.38 104 GLN A C 1
ATOM 790 O O . GLN A 1 104 ? 9.412 -2.768 -16.000 1.00 86.38 104 GLN A O 1
ATOM 795 N N . TRP A 1 105 ? 7.577 -3.262 -14.801 1.00 84.00 105 TRP A N 1
ATOM 796 C CA . TRP A 1 105 ? 7.410 -4.604 -15.354 1.00 84.00 105 TRP A CA 1
ATOM 797 C C . TRP A 1 105 ? 7.104 -4.586 -16.859 1.00 84.00 105 TRP A C 1
ATOM 799 O O . TRP A 1 105 ? 7.596 -5.440 -17.590 1.00 84.00 105 TRP A O 1
ATOM 809 N N . SER A 1 106 ? 6.393 -3.567 -17.355 1.00 86.88 106 SER A N 1
ATOM 810 C CA . SER A 1 106 ? 6.187 -3.362 -18.799 1.00 86.88 106 SER A CA 1
ATOM 811 C C . SER A 1 106 ? 7.442 -2.929 -19.576 1.00 86.88 106 SER A C 1
ATOM 813 O O . SER A 1 106 ? 7.378 -2.777 -20.793 1.00 86.88 106 SER A O 1
ATOM 815 N N . GLY A 1 107 ? 8.582 -2.737 -18.902 1.00 85.12 107 GLY A N 1
ATOM 816 C CA . GLY A 1 107 ? 9.867 -2.438 -19.539 1.00 85.12 107 GLY A CA 1
ATOM 817 C C . GLY A 1 107 ? 10.180 -0.950 -19.713 1.00 85.12 107 GLY A C 1
ATOM 818 O O . GLY A 1 107 ? 11.121 -0.614 -20.426 1.00 85.12 107 GLY A O 1
ATOM 819 N N . VAL A 1 108 ? 9.438 -0.042 -19.067 1.00 88.19 108 VAL A N 1
ATOM 820 C CA . VAL A 1 108 ? 9.701 1.406 -19.151 1.00 88.19 108 VAL A CA 1
ATOM 821 C C . VAL A 1 108 ? 10.947 1.768 -18.323 1.00 88.19 108 VAL A C 1
ATOM 823 O O . VAL A 1 108 ? 10.906 1.661 -17.095 1.00 88.19 108 VAL A O 1
ATOM 826 N N . PRO A 1 109 ? 12.044 2.273 -18.925 1.00 81.38 109 PRO A N 1
ATOM 827 C CA . PRO A 1 109 ? 13.300 2.509 -18.200 1.00 81.38 109 PRO A CA 1
ATOM 828 C C . PRO A 1 109 ? 13.187 3.566 -17.093 1.00 81.38 109 PRO A C 1
ATOM 830 O O . PRO A 1 109 ? 13.753 3.412 -16.010 1.00 81.38 109 PRO A O 1
ATOM 833 N N . ALA A 1 110 ? 12.397 4.619 -17.334 1.00 85.06 110 ALA A N 1
ATOM 834 C CA . ALA A 1 110 ? 12.143 5.686 -16.364 1.00 85.06 110 ALA A CA 1
ATOM 835 C C . ALA A 1 110 ? 11.366 5.207 -15.124 1.00 85.06 110 ALA A C 1
ATOM 837 O O . ALA A 1 110 ? 11.346 5.892 -14.105 1.00 85.06 110 ALA A O 1
ATOM 838 N N . ALA A 1 111 ? 10.762 4.018 -15.171 1.00 84.56 111 ALA A N 1
ATOM 839 C CA . ALA A 1 111 ? 9.982 3.492 -14.064 1.00 84.56 111 ALA A CA 1
ATOM 840 C C . ALA A 1 111 ? 10.840 3.010 -12.894 1.00 84.56 111 ALA A C 1
ATOM 842 O O . ALA A 1 111 ? 10.378 3.071 -11.761 1.00 84.56 111 ALA A O 1
ATOM 843 N N . LYS A 1 112 ? 12.092 2.595 -13.129 1.00 82.38 112 LYS A N 1
ATOM 844 C CA . LYS A 1 112 ? 12.998 2.148 -12.060 1.00 82.38 112 LYS A CA 1
ATOM 845 C C . LYS A 1 112 ? 13.224 3.233 -10.987 1.00 82.38 112 LYS A C 1
ATOM 847 O O . LYS A 1 112 ? 12.955 2.957 -9.819 1.00 82.38 112 LYS A O 1
ATOM 852 N N . PRO A 1 113 ? 13.629 4.477 -11.324 1.00 87.56 113 PRO A N 1
ATOM 853 C CA . PRO A 1 113 ? 13.760 5.538 -10.321 1.00 87.56 113 PRO A CA 1
ATOM 854 C C . PRO A 1 113 ? 12.416 5.970 -9.708 1.00 87.56 113 PRO A C 1
ATOM 856 O O . PRO A 1 113 ? 12.371 6.327 -8.526 1.00 87.56 113 PRO A O 1
ATOM 859 N N . TRP A 1 114 ? 11.310 5.909 -10.461 1.00 91.44 114 TRP A N 1
ATOM 860 C CA . TRP A 1 114 ? 9.973 6.184 -9.916 1.00 91.44 114 TRP A CA 1
ATOM 861 C C . TRP A 1 114 ? 9.573 5.153 -8.862 1.00 91.44 114 TRP A C 1
ATOM 863 O O . TRP A 1 114 ? 9.115 5.522 -7.781 1.00 91.44 114 TRP A O 1
ATOM 873 N N . HIS A 1 115 ? 9.797 3.874 -9.158 1.00 87.94 115 HIS A N 1
ATOM 874 C CA . HIS A 1 115 ? 9.492 2.767 -8.269 1.00 87.94 115 HIS A CA 1
ATOM 875 C C . HIS A 1 115 ? 10.341 2.828 -7.003 1.00 87.94 115 HIS A C 1
ATOM 877 O O . HIS A 1 115 ? 9.789 2.786 -5.911 1.00 87.94 115 HIS A O 1
ATOM 883 N N . SER A 1 116 ? 11.652 3.076 -7.114 1.00 86.56 116 SER A N 1
ATOM 884 C CA . SER A 1 116 ? 12.515 3.271 -5.939 1.00 86.56 116 SER A CA 1
ATOM 885 C C . SER A 1 116 ? 12.036 4.417 -5.038 1.00 86.56 116 SER A C 1
ATOM 887 O O . SER A 1 116 ? 11.995 4.274 -3.815 1.00 86.56 116 SER A O 1
ATOM 889 N N . THR A 1 117 ? 11.620 5.541 -5.628 1.00 89.31 117 THR A N 1
ATOM 890 C CA . THR A 1 117 ? 11.084 6.686 -4.872 1.00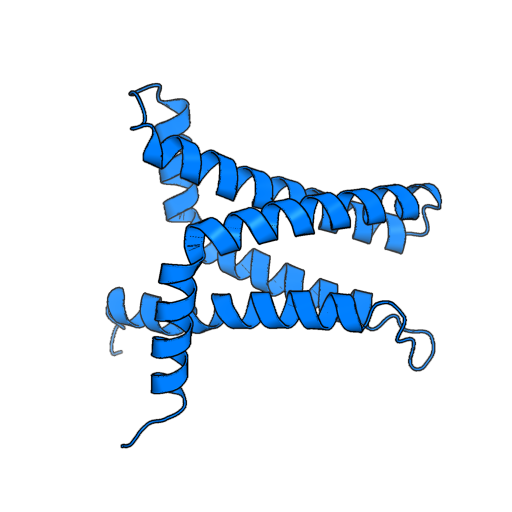 89.31 117 THR A CA 1
ATOM 891 C C . THR A 1 117 ? 9.767 6.329 -4.177 1.00 89.31 117 THR A C 1
ATOM 893 O O . THR A 1 117 ? 9.572 6.650 -3.001 1.00 89.31 117 THR A O 1
ATOM 896 N N . ALA A 1 118 ? 8.877 5.621 -4.877 1.00 87.06 118 ALA A N 1
ATOM 897 C CA . ALA A 1 118 ? 7.625 5.127 -4.317 1.00 87.06 118 ALA A CA 1
ATOM 898 C C . ALA A 1 118 ? 7.864 4.130 -3.171 1.00 87.06 118 ALA A C 1
ATOM 900 O O . ALA A 1 118 ? 7.170 4.207 -2.157 1.00 87.06 118 ALA A O 1
ATOM 901 N N . THR A 1 119 ? 8.881 3.266 -3.274 1.00 86.69 119 THR A N 1
ATOM 902 C CA . THR A 1 119 ? 9.284 2.335 -2.210 1.00 86.69 119 THR A CA 1
ATOM 903 C C . THR A 1 119 ? 9.697 3.091 -0.958 1.00 86.69 119 THR A C 1
ATOM 905 O O . THR A 1 119 ? 9.178 2.811 0.119 1.00 86.69 119 THR A O 1
ATOM 908 N N . VAL A 1 120 ? 10.560 4.103 -1.073 1.00 89.62 120 VAL A N 1
ATOM 909 C CA . VAL A 1 120 ? 10.982 4.911 0.084 1.00 89.62 120 VAL A CA 1
ATOM 910 C C . VAL A 1 120 ? 9.786 5.612 0.736 1.00 89.62 120 VAL A C 1
ATOM 912 O O . VAL A 1 120 ? 9.613 5.539 1.956 1.00 89.62 120 VAL A O 1
ATOM 915 N N . ALA A 1 121 ? 8.912 6.236 -0.059 1.00 88.75 121 ALA A N 1
ATOM 916 C CA . ALA A 1 121 ? 7.703 6.881 0.453 1.00 88.75 121 ALA A CA 1
ATOM 917 C C . ALA A 1 121 ? 6.764 5.879 1.152 1.00 88.75 121 ALA A C 1
ATOM 919 O O . ALA A 1 121 ? 6.222 6.166 2.228 1.00 88.75 121 ALA A O 1
ATOM 920 N N . PHE A 1 122 ? 6.600 4.685 0.580 1.00 88.94 122 PHE A N 1
ATOM 921 C CA . PHE A 1 122 ? 5.826 3.602 1.174 1.00 88.94 122 PHE A CA 1
ATOM 922 C C . PHE A 1 122 ? 6.433 3.135 2.498 1.00 88.94 122 PHE A C 1
ATOM 924 O O . PHE A 1 122 ? 5.712 3.046 3.485 1.00 88.94 122 PHE A O 1
ATOM 931 N N . LEU A 1 123 ? 7.748 2.924 2.578 1.00 87.06 123 LEU A N 1
ATOM 932 C CA . LEU A 1 123 ? 8.412 2.493 3.812 1.00 87.06 123 LEU A CA 1
ATOM 933 C C . LEU A 1 123 ? 8.303 3.533 4.929 1.00 87.06 123 LEU A C 1
ATOM 935 O O . LEU A 1 123 ? 7.994 3.178 6.067 1.00 87.06 123 LEU A O 1
ATOM 939 N N . ILE A 1 124 ? 8.485 4.819 4.615 1.00 88.62 124 ILE A N 1
ATOM 940 C CA . ILE A 1 124 ? 8.324 5.905 5.591 1.00 88.62 124 ILE A CA 1
ATOM 941 C C . ILE A 1 124 ? 6.883 5.936 6.108 1.00 88.62 124 ILE A C 1
ATOM 943 O O . ILE A 1 124 ? 6.643 5.927 7.319 1.00 88.62 124 ILE A O 1
ATOM 947 N N . THR A 1 125 ? 5.903 5.945 5.202 1.00 86.25 125 THR A N 1
ATOM 948 C CA . THR A 1 125 ? 4.485 6.002 5.585 1.00 86.25 125 THR A CA 1
ATOM 949 C C . THR A 1 125 ? 4.037 4.739 6.320 1.00 86.25 125 THR A C 1
ATOM 951 O O . THR A 1 125 ? 3.299 4.846 7.304 1.00 86.25 125 THR A O 1
ATOM 954 N N . ALA A 1 126 ? 4.531 3.563 5.930 1.00 83.38 126 ALA A N 1
ATOM 955 C CA . ALA A 1 126 ? 4.308 2.297 6.618 1.00 83.38 126 ALA A CA 1
ATOM 956 C C . ALA A 1 126 ? 4.923 2.319 8.020 1.00 83.38 126 ALA A C 1
ATOM 958 O O . ALA A 1 126 ? 4.242 1.969 8.982 1.00 83.38 126 ALA A O 1
ATOM 959 N N . GLY A 1 127 ? 6.153 2.814 8.175 1.00 85.56 127 GLY A N 1
ATOM 960 C CA . GLY A 1 127 ? 6.812 2.979 9.471 1.00 85.56 127 GLY A CA 1
ATOM 961 C C . GLY A 1 127 ? 6.020 3.887 10.413 1.00 85.56 127 GLY A C 1
ATOM 962 O O . GLY A 1 127 ? 5.725 3.508 11.549 1.00 85.56 127 GLY A O 1
ATOM 963 N N . VAL A 1 128 ? 5.572 5.049 9.928 1.00 85.75 128 VAL A N 1
ATOM 964 C CA . VAL A 1 128 ? 4.705 5.967 10.691 1.00 85.75 128 VAL A CA 1
ATOM 965 C C . VAL A 1 128 ? 3.362 5.310 11.035 1.00 85.75 128 VAL A C 1
ATOM 967 O O . VAL A 1 128 ? 2.858 5.449 12.160 1.00 85.75 128 VAL A O 1
ATOM 970 N N . HIS A 1 129 ? 2.775 4.568 10.094 1.00 84.75 129 HIS A N 1
ATOM 971 C CA . HIS A 1 129 ? 1.536 3.826 10.303 1.00 84.75 129 HIS A CA 1
ATOM 972 C C . HIS A 1 129 ? 1.687 2.767 11.399 1.00 84.75 129 HIS A C 1
ATOM 974 O O . HIS A 1 129 ? 0.905 2.764 12.360 1.00 84.75 129 HIS A O 1
ATOM 980 N N . LEU A 1 130 ? 2.721 1.928 11.308 1.00 82.81 130 LEU A N 1
ATOM 981 C CA . LEU A 1 130 ? 3.059 0.915 12.301 1.00 82.81 130 LEU A CA 1
ATOM 982 C C . LEU A 1 130 ? 3.327 1.552 13.659 1.00 82.81 130 LEU A C 1
ATOM 984 O O . LEU A 1 130 ? 2.753 1.110 14.650 1.00 82.81 130 LEU A O 1
ATOM 988 N N . TRP A 1 131 ? 4.123 2.619 13.726 1.00 84.12 131 TRP A N 1
ATOM 989 C CA . TRP A 1 131 ? 4.450 3.283 14.987 1.00 84.12 131 TRP A CA 1
ATOM 990 C C . TRP A 1 131 ? 3.209 3.808 15.707 1.00 84.12 131 TRP A C 1
ATOM 992 O O . TRP A 1 131 ? 3.054 3.618 16.920 1.00 84.12 131 TRP A O 1
ATOM 1002 N N . GLY A 1 132 ? 2.293 4.433 14.962 1.00 79.12 132 GLY A N 1
ATOM 1003 C CA . GLY A 1 132 ? 1.030 4.919 15.510 1.00 79.12 132 GLY A CA 1
ATOM 1004 C C . GLY A 1 132 ? 0.045 3.797 15.857 1.00 79.12 132 GLY A C 1
ATOM 1005 O O . GLY A 1 132 ? -0.829 3.993 16.699 1.00 79.12 132 GLY A O 1
ATOM 1006 N N . ASN A 1 133 ? 0.187 2.615 15.252 1.00 78.69 133 ASN A N 1
ATOM 1007 C CA . ASN A 1 133 ? -0.646 1.441 15.519 1.00 78.69 133 ASN A CA 1
ATOM 1008 C C . ASN A 1 133 ? 0.053 0.367 16.369 1.00 78.69 133 ASN A C 1
ATOM 1010 O O . ASN A 1 133 ? -0.545 -0.680 16.619 1.00 78.69 133 ASN A O 1
ATOM 1014 N N . ARG A 1 134 ? 1.260 0.625 16.890 1.00 78.00 134 ARG A N 1
ATOM 1015 C CA . ARG A 1 134 ? 2.132 -0.390 17.511 1.00 78.00 134 ARG A CA 1
ATOM 1016 C C . ARG A 1 134 ? 1.464 -1.176 18.634 1.00 78.00 134 ARG A C 1
ATOM 1018 O O . ARG A 1 134 ? 1.601 -2.389 18.711 1.00 78.00 134 ARG A O 1
ATOM 1025 N N . ARG A 1 135 ? 0.664 -0.501 19.468 1.00 79.12 135 ARG A N 1
ATOM 1026 C CA . ARG A 1 135 ? -0.077 -1.141 20.570 1.00 79.12 135 ARG A CA 1
ATOM 1027 C C . ARG A 1 135 ? -1.170 -2.080 20.054 1.00 79.12 135 ARG A C 1
ATOM 1029 O O . ARG A 1 135 ? -1.369 -3.153 20.612 1.00 79.12 135 ARG A O 1
ATOM 1036 N N . ARG A 1 136 ? -1.855 -1.698 18.970 1.00 73.12 136 ARG A N 1
ATOM 1037 C CA . ARG A 1 136 ? -2.885 -2.526 18.322 1.00 73.12 136 ARG A CA 1
ATOM 1038 C C . ARG A 1 136 ? -2.262 -3.710 17.591 1.00 73.12 136 ARG A C 1
ATOM 1040 O O . ARG A 1 136 ? -2.790 -4.808 17.695 1.00 73.12 136 ARG A O 1
ATOM 1047 N N . LEU A 1 137 ? -1.140 -3.500 16.903 1.00 72.50 137 LEU A N 1
ATOM 1048 C CA . LEU A 1 137 ? -0.399 -4.569 16.238 1.00 72.50 137 LEU A CA 1
ATOM 1049 C C . LEU A 1 137 ? 0.134 -5.586 17.256 1.00 72.50 137 LEU A C 1
ATOM 1051 O O . LEU A 1 137 ? -0.103 -6.776 17.095 1.00 72.50 137 LEU A O 1
ATOM 1055 N N . ALA A 1 138 ? 0.746 -5.130 18.352 1.00 77.50 138 ALA A N 1
ATOM 1056 C CA . ALA A 1 138 ? 1.196 -6.010 19.431 1.00 77.50 138 ALA A CA 1
ATOM 1057 C C . ALA A 1 138 ? 0.038 -6.823 20.038 1.00 77.50 138 ALA A C 1
ATOM 1059 O O . ALA A 1 138 ? 0.189 -8.014 20.298 1.00 77.50 138 ALA A O 1
ATOM 1060 N N . HIS A 1 139 ? -1.137 -6.208 20.216 1.00 77.88 139 HIS A N 1
ATOM 1061 C CA . HIS A 1 139 ? -2.337 -6.917 20.662 1.00 77.88 139 HIS A CA 1
ATOM 1062 C C . HIS A 1 139 ? -2.784 -7.986 19.653 1.00 77.88 139 HIS A C 1
ATOM 1064 O O . HIS A 1 139 ? -3.020 -9.126 20.035 1.00 77.88 139 HIS A O 1
ATOM 1070 N N . ARG A 1 140 ? -2.841 -7.642 18.362 1.00 75.06 140 ARG A N 1
ATOM 1071 C CA . ARG A 1 140 ? -3.221 -8.549 17.264 1.00 75.06 140 ARG A CA 1
ATOM 1072 C C . ARG A 1 140 ? -2.255 -9.721 17.108 1.00 75.06 140 ARG A C 1
ATOM 1074 O O . ARG A 1 140 ? -2.701 -10.844 16.906 1.00 75.06 140 ARG A O 1
ATOM 1081 N N . ILE A 1 141 ? -0.951 -9.480 17.236 1.00 74.00 141 ILE A N 1
ATOM 1082 C CA . ILE A 1 141 ? 0.075 -10.532 17.216 1.00 74.00 141 ILE A CA 1
ATOM 1083 C C . ILE A 1 141 ? -0.126 -11.476 18.403 1.00 74.00 141 ILE A C 1
ATOM 1085 O O . ILE A 1 141 ? -0.092 -12.688 18.224 1.00 74.00 141 ILE A O 1
ATOM 1089 N N . ARG A 1 142 ? -0.411 -10.947 19.602 1.00 75.06 142 ARG A N 1
ATOM 1090 C CA . ARG A 1 142 ? -0.721 -11.771 20.784 1.00 75.06 142 ARG A CA 1
ATOM 1091 C C . ARG A 1 142 ? -2.003 -12.586 20.605 1.00 75.06 142 ARG A C 1
ATOM 1093 O O . ARG A 1 142 ? -2.011 -13.760 20.954 1.00 75.06 142 ARG A O 1
ATOM 1100 N N . GLU A 1 143 ? -3.064 -11.993 20.056 1.00 73.94 143 GLU A N 1
ATOM 1101 C CA . GLU A 1 143 ? -4.308 -12.703 19.714 1.00 73.94 143 GLU A CA 1
ATOM 1102 C C . GLU A 1 143 ? -4.047 -13.826 18.701 1.00 73.94 143 GLU A C 1
ATOM 1104 O O . GLU A 1 143 ? -4.474 -14.957 18.911 1.00 73.94 143 GLU A O 1
ATOM 1109 N N . THR A 1 144 ? -3.286 -13.535 17.644 1.00 67.44 144 THR A N 1
ATOM 1110 C CA . THR A 1 144 ? -2.921 -14.506 16.603 1.00 67.44 144 THR A CA 1
ATOM 1111 C C . THR A 1 144 ? -2.065 -15.634 17.186 1.00 67.44 144 THR A C 1
ATOM 1113 O O . THR A 1 144 ? -2.345 -16.803 16.953 1.00 67.44 144 THR A O 1
ATOM 1116 N N . GLY A 1 145 ? -1.085 -15.312 18.033 1.00 62.88 145 GLY A N 1
ATOM 1117 C CA . GLY A 1 145 ? -0.267 -16.304 18.732 1.00 62.88 145 GLY A CA 1
ATOM 1118 C C . GLY A 1 145 ? -1.080 -17.233 19.640 1.00 62.88 145 GLY A C 1
ATOM 1119 O O . GLY A 1 145 ? -0.741 -18.405 19.752 1.00 62.88 145 GLY A O 1
ATOM 1120 N N . ARG A 1 146 ? -2.182 -16.755 20.235 1.00 65.00 146 ARG A N 1
ATOM 1121 C CA . ARG A 1 146 ? -3.122 -17.605 20.992 1.00 65.00 146 ARG A CA 1
ATOM 1122 C C . ARG A 1 146 ? -3.968 -18.506 20.091 1.00 65.00 146 ARG A C 1
ATOM 1124 O O . ARG A 1 146 ? -4.293 -19.609 20.501 1.00 65.00 146 ARG A O 1
ATOM 1131 N N . LEU A 1 147 ? -4.299 -18.071 18.873 1.00 60.47 147 LEU A N 1
ATOM 1132 C CA . LEU A 1 147 ? -5.004 -18.912 17.893 1.00 60.47 147 LEU A CA 1
ATOM 1133 C C . LEU A 1 147 ? -4.131 -20.078 17.397 1.00 60.47 147 LEU A C 1
ATOM 1135 O O . LEU A 1 147 ? -4.658 -21.156 17.148 1.00 60.47 147 LEU A O 1
ATOM 1139 N N . PHE A 1 148 ? -2.812 -19.879 17.294 1.00 57.41 148 PHE A N 1
ATOM 1140 C CA . PHE A 1 148 ? -1.852 -20.917 16.885 1.00 57.41 148 PHE A CA 1
ATOM 1141 C C . PHE A 1 148 ? -1.250 -21.725 18.053 1.00 57.41 148 PHE A C 1
ATOM 1143 O O . PHE A 1 148 ? -0.591 -22.734 17.817 1.00 57.41 148 PHE A O 1
ATOM 1150 N N . ARG A 1 149 ? -1.498 -21.328 19.310 1.00 54.94 149 ARG A N 1
ATOM 1151 C CA . ARG A 1 149 ? -1.247 -22.131 20.523 1.00 54.94 149 ARG A CA 1
ATOM 1152 C C . ARG A 1 149 ? -2.571 -22.424 21.246 1.00 54.94 149 ARG A C 1
ATOM 1154 O O . ARG A 1 149 ? -2.858 -21.787 22.262 1.00 54.94 149 ARG A O 1
ATOM 1161 N N . PRO A 1 150 ? -3.390 -23.370 20.758 1.00 50.91 150 PRO A N 1
ATOM 1162 C CA . PRO A 1 150 ? -4.510 -23.869 21.538 1.00 50.91 150 PRO A CA 1
ATOM 1163 C C . PRO A 1 150 ? -3.951 -24.793 22.631 1.00 50.91 150 PRO A C 1
ATOM 1165 O O . PRO A 1 150 ? -3.552 -25.916 22.346 1.00 50.91 150 PRO A O 1
ATOM 1168 N N . GLY A 1 151 ? -3.874 -24.307 23.871 1.00 59.69 151 GLY A N 1
ATOM 1169 C CA . GLY A 1 151 ? -3.522 -25.132 25.034 1.00 59.69 151 GLY A CA 1
ATOM 1170 C C . GLY A 1 151 ? -2.192 -24.778 25.699 1.00 59.69 151 GLY A C 1
ATOM 1171 O O . GLY A 1 151 ? -1.156 -25.393 25.451 1.00 59.69 151 GLY A O 1
ATOM 1172 N N . ARG A 1 152 ? -2.248 -23.803 26.603 1.00 44.09 152 ARG A N 1
ATOM 1173 C CA . ARG A 1 152 ? -1.825 -23.998 27.992 1.00 44.09 152 ARG A CA 1
ATOM 1174 C C . ARG A 1 152 ? -2.924 -23.444 28.877 1.00 44.09 152 ARG A C 1
ATOM 1176 O O . ARG A 1 152 ? -3.449 -22.370 28.501 1.00 44.09 152 ARG A O 1
#

Secondary structure (DSSP, 8-state):
-----HHHHHHHTTTHHHHHHHHHHHHHHTTT--GGG--HHHHHHHHHHHHHHHHHHHHHHHHHHHHHHHHT-S---HHHHHHHHHHHHHHHHHHHHHHHHHHHHTT-TTHHHHHHHHHHHHHHHHHHHHHHHHHHHHHHHHHHHHHH----

pLDDT: mean 75.14, std 12.06, range [37.09, 91.44]

Radius of gyration: 17.94 Å; Cα contacts (8 Å, |Δi|>4): 83; chains: 1; bounding box: 44×44×48 Å

Sequence (152 aa):
MVGNSPKQAKARLSWIYPAMLVLVLADLFLIDVLPGGLSVHSLVGLVLVSAVALHLFDQRAWISRTVRRLLSRRGLHKAVRRVGVRDGSLLIAGLALIVTGLVQWSGVPAAKPWHSTATVAFLITAGVHLWGNRRRLAHRIRETGRLFRPGR